Protein AF-F0T614-F1 (afdb_monomer_lite)

Secondary structure (DSSP, 8-state):
-HHHHHHHTTHHHHHHHHHHHHHHHHHHHHHHHHH-TTS-HHHHHHHHHHHHHHHHHHHHHHHHHHHHHHHHHTS----HHHHHHHHHHHHHHHHHHHHHHHHHHHHHHHHHHHHHHHHHTT-

Radius of gyration: 19.26 Å; c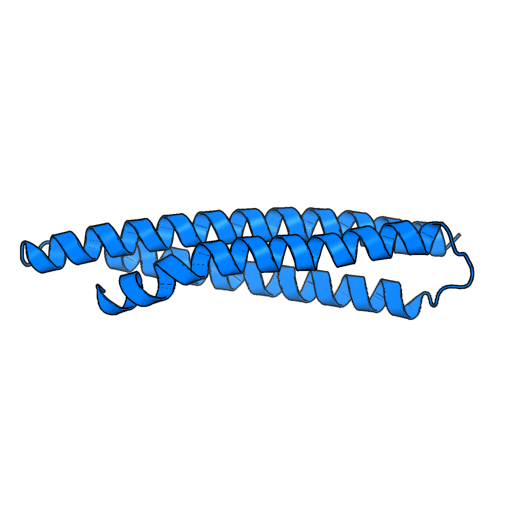hains: 1; bounding box: 41×21×58 Å

Organism: Methanobacterium lacus (strain AL-21) (NCBI:txid877455)

Structure (mmCIF, N/CA/C/O backbone):
data_AF-F0T614-F1
#
_entry.id   AF-F0T614-F1
#
loop_
_atom_site.group_PDB
_atom_site.id
_atom_site.type_symbol
_atom_site.label_atom_id
_atom_site.label_alt_id
_atom_site.label_comp_id
_atom_site.label_asym_id
_atom_site.label_entity_id
_atom_site.label_seq_id
_atom_site.pdbx_PDB_ins_code
_atom_site.Cartn_x
_atom_site.Cartn_y
_atom_site.Cartn_z
_atom_site.occupancy
_atom_site.B_iso_or_equiv
_atom_site.auth_seq_id
_atom_site.auth_comp_id
_atom_site.auth_asym_id
_atom_site.auth_atom_id
_atom_site.pdbx_PDB_model_num
ATOM 1 N N . MET A 1 1 ? -18.209 1.645 12.499 1.00 87.75 1 MET A N 1
ATOM 2 C CA . MET A 1 1 ? -16.952 0.923 12.800 1.00 87.75 1 MET A CA 1
ATOM 3 C C . MET A 1 1 ? -17.066 -0.553 12.453 1.00 87.75 1 MET A C 1
ATOM 5 O O . MET A 1 1 ? -16.425 -0.970 11.506 1.00 87.75 1 MET A O 1
ATOM 9 N N . GLU A 1 2 ? -17.942 -1.325 13.101 1.00 91.25 2 GLU A N 1
ATOM 10 C CA . GLU A 1 2 ? -18.102 -2.763 12.795 1.00 91.25 2 GLU A CA 1
ATOM 11 C C . GLU A 1 2 ? -18.467 -3.054 11.327 1.00 91.25 2 GLU A C 1
ATOM 13 O O . GLU A 1 2 ? -17.887 -3.937 10.709 1.00 91.25 2 GLU A O 1
ATOM 18 N N . GLN A 1 3 ? -19.365 -2.268 10.722 1.00 92.94 3 GLN A N 1
ATOM 19 C CA . GLN A 1 3 ? -19.690 -2.418 9.294 1.00 92.94 3 GLN A CA 1
ATOM 20 C C . GLN A 1 3 ? -18.502 -2.117 8.367 1.00 92.94 3 GLN A C 1
ATOM 22 O O . GLN A 1 3 ? -18.380 -2.724 7.311 1.00 92.94 3 GLN A O 1
ATOM 27 N N . PHE A 1 4 ? -17.619 -1.198 8.765 1.00 92.94 4 PHE A N 1
ATOM 28 C CA . PHE A 1 4 ? -16.402 -0.904 8.011 1.00 92.94 4 PHE A CA 1
ATOM 29 C C . PHE A 1 4 ? -15.436 -2.088 8.093 1.00 92.94 4 PHE A C 1
ATOM 31 O O . PHE A 1 4 ? -15.027 -2.606 7.063 1.00 92.94 4 PHE A O 1
ATOM 38 N N . VAL A 1 5 ? -15.168 -2.580 9.308 1.00 94.19 5 VAL A N 1
ATOM 39 C CA . VAL A 1 5 ? -14.323 -3.760 9.558 1.00 94.19 5 VAL A CA 1
ATOM 40 C C . VAL A 1 5 ? -14.792 -4.956 8.731 1.00 94.19 5 VAL A C 1
ATOM 42 O O . VAL A 1 5 ? -13.998 -5.541 8.006 1.00 94.19 5 VAL A O 1
ATOM 45 N N . LYS A 1 6 ? -16.091 -5.277 8.773 1.00 95.00 6 LYS A N 1
ATOM 46 C CA . LYS A 1 6 ? -16.663 -6.422 8.045 1.00 95.00 6 LYS A CA 1
ATOM 47 C C . LYS A 1 6 ? -16.508 -6.338 6.530 1.00 95.00 6 LYS A C 1
ATOM 49 O O . LYS A 1 6 ? -16.457 -7.375 5.882 1.00 95.00 6 LYS A O 1
ATOM 54 N N . ARG A 1 7 ? -16.486 -5.127 5.974 1.00 94.81 7 ARG A N 1
ATOM 55 C CA . ARG A 1 7 ? -16.365 -4.914 4.529 1.00 94.81 7 ARG A CA 1
ATOM 56 C C . ARG A 1 7 ? -14.918 -4.828 4.080 1.00 94.81 7 ARG A C 1
ATOM 58 O O . ARG A 1 7 ? -14.602 -5.343 3.028 1.00 94.81 7 ARG A O 1
ATOM 65 N N . VAL A 1 8 ? -14.058 -4.183 4.861 1.00 94.81 8 VAL A N 1
ATOM 66 C CA . VAL A 1 8 ? -12.678 -3.891 4.454 1.00 94.81 8 VAL A CA 1
ATOM 67 C C . VAL A 1 8 ? -11.747 -5.061 4.741 1.00 94.81 8 VAL A C 1
ATOM 69 O O . VAL A 1 8 ? -10.893 -5.359 3.920 1.00 94.81 8 VAL A O 1
ATOM 72 N N . ALA A 1 9 ? -11.938 -5.768 5.858 1.00 94.62 9 ALA A N 1
ATOM 73 C CA . ALA A 1 9 ? -11.099 -6.911 6.216 1.00 94.62 9 ALA A CA 1
ATOM 74 C C . ALA A 1 9 ? -10.949 -7.967 5.097 1.00 94.62 9 ALA A C 1
ATOM 76 O O . ALA A 1 9 ? -9.815 -8.365 4.843 1.00 94.62 9 ALA A O 1
ATOM 77 N N . PRO A 1 10 ? -12.020 -8.417 4.404 1.00 96.62 10 PRO A N 1
ATOM 78 C CA . PRO A 1 10 ? -11.869 -9.376 3.307 1.00 96.62 10 PRO A CA 1
ATOM 79 C C . PRO A 1 10 ? -11.265 -8.770 2.031 1.00 96.62 10 PRO A C 1
ATOM 81 O O . PRO A 1 10 ? -10.714 -9.509 1.225 1.00 96.62 10 PRO A O 1
ATOM 84 N N . GLU A 1 11 ? -11.348 -7.452 1.841 1.00 95.38 11 GLU A N 1
ATOM 85 C CA . GLU A 1 11 ? -10.850 -6.771 0.637 1.00 95.38 11 GLU A CA 1
ATOM 86 C C . GLU A 1 11 ? -9.338 -6.526 0.692 1.00 95.38 11 GLU A C 1
ATOM 88 O O . GLU A 1 11 ? -8.688 -6.495 -0.346 1.00 95.38 11 GLU A O 1
ATOM 93 N N . ILE A 1 12 ? -8.758 -6.381 1.890 1.00 94.75 12 ILE A N 1
ATOM 94 C CA . ILE A 1 12 ? -7.311 -6.172 2.077 1.00 94.75 12 ILE A CA 1
ATOM 95 C C . ILE A 1 12 ? -6.462 -7.251 1.374 1.00 94.75 12 ILE A C 1
ATOM 97 O O . ILE A 1 12 ? -5.602 -6.876 0.576 1.00 94.75 12 ILE A O 1
ATOM 101 N N . PRO A 1 13 ? -6.669 -8.565 1.602 1.00 95.12 13 PRO A N 1
ATOM 102 C CA . PRO A 1 13 ? -5.880 -9.583 0.909 1.00 95.12 13 PRO A CA 1
ATOM 103 C C . PRO A 1 13 ? -6.140 -9.600 -0.602 1.00 95.12 13 PRO A C 1
ATOM 105 O O . PRO A 1 13 ? -5.199 -9.719 -1.377 1.00 95.12 13 PRO A O 1
ATOM 108 N N . VAL A 1 14 ? -7.390 -9.394 -1.036 1.00 95.81 14 VAL A N 1
ATOM 109 C CA . VAL A 1 14 ? -7.742 -9.327 -2.467 1.00 95.81 14 VAL A CA 1
ATOM 110 C C . VAL A 1 14 ? -7.010 -8.177 -3.158 1.00 95.81 14 VAL A C 1
ATOM 112 O O . VAL A 1 14 ? -6.503 -8.338 -4.271 1.00 95.81 14 VAL A O 1
ATOM 115 N N . PHE A 1 15 ? -6.927 -7.024 -2.491 1.00 94.25 15 PHE A N 1
ATOM 116 C CA . PHE A 1 15 ? -6.146 -5.882 -2.944 1.00 94.25 15 PHE A CA 1
ATOM 117 C C . PHE A 1 15 ? -4.660 -6.232 -3.038 1.00 94.25 15 PHE A C 1
ATOM 119 O O . PHE A 1 15 ? -4.071 -5.999 -4.088 1.00 94.25 15 PHE A O 1
ATOM 126 N N . SER A 1 16 ? -4.074 -6.811 -1.987 1.00 92.38 16 SER A N 1
ATOM 127 C CA . SER A 1 16 ? -2.649 -7.169 -1.951 1.00 92.38 16 SER A CA 1
ATOM 128 C C . SER A 1 16 ? -2.265 -8.113 -3.096 1.00 92.38 16 SER A C 1
ATOM 130 O O . SER A 1 16 ? -1.321 -7.837 -3.844 1.00 92.38 16 SER A O 1
ATOM 132 N N . ASP A 1 17 ? -3.064 -9.163 -3.309 1.00 94.06 17 ASP A N 1
ATOM 133 C CA . ASP A 1 17 ? -2.861 -10.137 -4.383 1.00 94.06 17 ASP A CA 1
ATOM 134 C C . ASP A 1 17 ? -2.983 -9.473 -5.761 1.00 94.06 17 ASP A C 1
ATOM 136 O O . ASP A 1 17 ? -2.089 -9.581 -6.604 1.00 94.06 17 ASP A O 1
ATOM 140 N N . SER A 1 18 ? -4.072 -8.731 -5.986 1.00 93.25 18 SER A N 1
ATOM 141 C CA . SER A 1 18 ? -4.341 -8.085 -7.277 1.00 93.25 18 SER A CA 1
ATOM 142 C C . SER A 1 18 ? -3.305 -7.013 -7.610 1.00 93.25 18 SER A C 1
ATOM 144 O O . SER A 1 18 ? -2.895 -6.883 -8.764 1.00 93.25 18 SER A O 1
ATOM 146 N N . PHE A 1 19 ? -2.864 -6.251 -6.608 1.00 93.25 19 PHE A N 1
ATOM 147 C CA . PHE A 1 19 ? -1.855 -5.213 -6.771 1.00 93.25 19 PHE A CA 1
ATOM 148 C C . PHE A 1 19 ? -0.495 -5.820 -7.104 1.00 93.25 19 PHE A C 1
ATOM 150 O O . PHE A 1 19 ? 0.151 -5.387 -8.058 1.00 93.25 19 PHE A O 1
ATOM 157 N N . SER A 1 20 ? -0.088 -6.853 -6.363 1.00 91.56 20 SER A N 1
ATOM 158 C CA . SER A 1 20 ? 1.178 -7.557 -6.585 1.00 91.56 20 SER A CA 1
ATOM 159 C C . SER A 1 20 ? 1.235 -8.188 -7.976 1.00 91.56 20 SER A C 1
ATOM 161 O O . SER A 1 20 ? 2.233 -8.053 -8.677 1.00 91.56 20 SER A O 1
ATOM 163 N N . ILE A 1 21 ? 0.141 -8.811 -8.421 1.00 91.88 21 ILE A N 1
ATOM 164 C CA . ILE A 1 21 ? 0.029 -9.355 -9.780 1.00 91.88 21 ILE A CA 1
ATOM 165 C C . ILE A 1 21 ? 0.112 -8.230 -10.822 1.00 91.88 21 ILE A C 1
ATOM 167 O O . ILE A 1 21 ? 0.864 -8.327 -11.791 1.00 91.88 21 ILE A O 1
ATOM 171 N N . GLY A 1 22 ? -0.643 -7.147 -10.623 1.00 89.06 22 GLY A N 1
ATOM 172 C CA . GLY A 1 22 ? -0.679 -6.017 -11.549 1.00 89.06 22 GLY A CA 1
ATOM 173 C C . GLY A 1 22 ? 0.685 -5.353 -11.730 1.00 89.06 22 GLY A C 1
ATOM 174 O O . GLY A 1 22 ? 1.096 -5.084 -12.857 1.00 89.06 22 GLY A O 1
ATOM 175 N N . ILE A 1 23 ? 1.405 -5.111 -10.634 1.00 89.56 23 ILE A N 1
ATOM 176 C CA . ILE A 1 23 ? 2.706 -4.441 -10.676 1.00 89.56 23 ILE A CA 1
ATOM 177 C C . ILE A 1 23 ? 3.813 -5.350 -11.229 1.00 89.56 23 ILE A C 1
ATOM 179 O O . ILE A 1 23 ? 4.680 -4.877 -11.963 1.00 89.56 23 ILE A O 1
ATOM 183 N N . ASP A 1 24 ? 3.736 -6.661 -10.978 1.00 88.38 24 ASP A N 1
ATOM 184 C CA . ASP A 1 24 ? 4.634 -7.651 -11.578 1.00 88.38 24 ASP A CA 1
ATOM 185 C C . ASP A 1 24 ? 4.477 -7.702 -13.108 1.00 88.38 24 ASP A C 1
ATOM 187 O O . ASP A 1 24 ? 5.469 -7.787 -13.830 1.00 88.38 24 ASP A O 1
ATOM 191 N N . TYR A 1 25 ? 3.261 -7.535 -13.646 1.00 87.56 25 TYR A N 1
ATOM 192 C CA . TYR A 1 25 ? 3.081 -7.415 -15.099 1.00 87.56 25 TYR A CA 1
ATOM 193 C C . TYR A 1 25 ? 3.806 -6.207 -15.695 1.00 87.56 25 TYR A C 1
ATOM 195 O O . TYR A 1 25 ? 4.408 -6.341 -16.760 1.00 87.56 25 TYR A O 1
ATOM 203 N N . TYR A 1 26 ? 3.807 -5.057 -15.014 1.00 84.12 26 TYR A N 1
ATOM 204 C CA . TYR A 1 26 ? 4.571 -3.891 -15.465 1.00 84.12 26 TYR A CA 1
ATOM 205 C C . TYR A 1 26 ? 6.083 -4.154 -15.444 1.00 84.12 26 TYR A C 1
ATOM 207 O O . TYR A 1 26 ? 6.775 -3.818 -16.406 1.00 84.12 26 TYR A O 1
ATOM 215 N N . ALA A 1 27 ? 6.593 -4.804 -14.394 1.00 82.44 27 ALA A N 1
ATOM 216 C CA . ALA A 1 27 ? 8.007 -5.165 -14.296 1.00 82.44 27 ALA A CA 1
ATOM 217 C C . ALA A 1 27 ? 8.428 -6.178 -15.379 1.00 82.44 27 ALA A C 1
ATOM 219 O O . ALA A 1 27 ? 9.468 -6.017 -16.020 1.00 82.44 27 ALA A O 1
ATOM 220 N N . ARG A 1 28 ? 7.603 -7.200 -15.638 1.00 82.75 28 ARG A N 1
ATOM 221 C CA . ARG A 1 28 ? 7.851 -8.198 -16.692 1.00 82.75 28 ARG A CA 1
ATOM 222 C C . ARG A 1 28 ? 7.757 -7.606 -18.090 1.00 82.75 28 ARG A C 1
ATOM 224 O O . ARG A 1 28 ? 8.580 -7.949 -18.933 1.00 82.75 28 ARG A O 1
ATOM 231 N N . ALA A 1 29 ? 6.793 -6.719 -18.334 1.00 77.12 29 ALA A N 1
ATOM 232 C CA . ALA A 1 29 ? 6.698 -6.001 -19.599 1.00 77.12 29 ALA A CA 1
ATOM 233 C C . ALA A 1 29 ? 7.996 -5.228 -19.864 1.00 77.12 29 ALA A C 1
ATOM 235 O O . ALA A 1 29 ? 8.586 -5.389 -20.925 1.00 77.12 29 ALA A O 1
ATOM 236 N N . ALA A 1 30 ? 8.510 -4.494 -18.872 1.00 74.38 30 ALA A N 1
ATOM 237 C CA . ALA A 1 30 ? 9.785 -3.786 -18.986 1.00 74.38 30 ALA A CA 1
ATOM 238 C C . ALA A 1 30 ? 10.967 -4.711 -19.335 1.00 74.38 30 ALA A C 1
ATOM 240 O O . ALA A 1 30 ? 11.807 -4.348 -20.155 1.00 74.38 30 ALA A O 1
ATOM 241 N N . ALA A 1 31 ? 11.022 -5.908 -18.738 1.00 75.38 31 ALA A N 1
ATOM 242 C CA . ALA A 1 31 ? 12.076 -6.885 -19.006 1.00 75.38 31 ALA A CA 1
ATOM 243 C C . ALA A 1 31 ? 12.006 -7.445 -20.436 1.00 75.38 31 ALA A C 1
ATOM 245 O O . ALA A 1 31 ? 13.017 -7.463 -21.129 1.00 75.38 31 ALA A O 1
ATOM 246 N N . ILE A 1 32 ? 10.812 -7.841 -20.893 1.00 73.69 32 ILE A N 1
ATOM 247 C CA . ILE A 1 32 ? 10.596 -8.366 -22.251 1.00 73.69 32 ILE A CA 1
ATOM 248 C C . ILE A 1 32 ? 10.949 -7.304 -23.296 1.00 73.69 32 ILE A C 1
ATOM 250 O O . ILE A 1 32 ? 11.574 -7.607 -24.303 1.00 73.69 32 ILE A O 1
ATOM 254 N N . LEU A 1 33 ? 10.584 -6.047 -23.052 1.00 67.75 33 LEU A N 1
ATOM 255 C CA . LEU A 1 33 ? 10.813 -4.944 -23.986 1.00 67.75 33 LEU A CA 1
ATOM 256 C C . LEU A 1 33 ? 12.301 -4.674 -24.244 1.00 67.75 33 LEU A C 1
ATOM 258 O O . LEU A 1 33 ? 12.651 -4.208 -25.323 1.00 67.75 33 LEU A O 1
ATOM 262 N N . ASN A 1 34 ? 13.176 -5.012 -23.297 1.00 66.00 34 ASN A N 1
ATOM 263 C CA . ASN A 1 34 ? 14.620 -4.902 -23.486 1.00 66.00 34 ASN A CA 1
ATOM 264 C C . ASN A 1 34 ? 15.172 -5.963 -24.461 1.00 66.00 34 ASN A C 1
ATOM 266 O O . ASN A 1 34 ? 16.181 -5.732 -25.122 1.00 66.00 34 ASN A O 1
ATOM 270 N N . ASP A 1 35 ? 14.493 -7.108 -24.582 1.00 67.38 35 ASP A N 1
ATOM 271 C CA . ASP A 1 35 ? 14.902 -8.221 -25.446 1.00 67.38 35 ASP A CA 1
ATOM 272 C C . ASP A 1 35 ? 14.390 -8.072 -26.896 1.00 67.38 35 ASP A C 1
ATOM 274 O O . ASP A 1 35 ? 14.847 -8.787 -27.791 1.00 67.38 35 ASP A O 1
ATOM 278 N N . PHE A 1 36 ? 13.468 -7.132 -27.154 1.00 65.88 36 PHE A N 1
ATOM 279 C CA . PHE A 1 36 ? 12.873 -6.892 -28.474 1.00 65.88 36 PHE A CA 1
ATOM 280 C C . PHE A 1 36 ? 13.050 -5.422 -28.916 1.00 65.88 36 PHE A C 1
ATOM 282 O O . PHE A 1 36 ? 12.246 -4.565 -28.553 1.00 65.88 36 PHE A O 1
ATOM 289 N N . PRO A 1 37 ? 14.062 -5.109 -29.750 1.00 59.88 37 PRO A N 1
ATOM 290 C CA . PRO A 1 37 ? 14.421 -3.730 -30.113 1.00 59.88 37 PRO A CA 1
ATOM 291 C C . PRO A 1 37 ? 13.375 -2.984 -30.962 1.00 59.88 37 PRO A C 1
ATOM 293 O O . PRO A 1 37 ? 13.441 -1.760 -31.064 1.00 59.88 37 PRO A O 1
ATOM 296 N N . ASP A 1 38 ? 12.403 -3.693 -31.545 1.00 63.84 38 ASP A N 1
ATOM 297 C CA . ASP A 1 38 ? 11.339 -3.111 -32.377 1.00 63.84 38 ASP A CA 1
ATOM 298 C C . ASP A 1 38 ? 10.108 -2.654 -31.579 1.00 63.84 38 ASP A C 1
ATOM 300 O O . ASP A 1 38 ? 9.136 -2.170 -32.167 1.00 63.84 38 ASP A O 1
ATOM 304 N N . VAL A 1 39 ? 10.098 -2.813 -30.249 1.00 62.03 39 VAL A N 1
ATOM 305 C CA . VAL A 1 39 ? 8.907 -2.461 -29.474 1.00 62.03 39 VAL A CA 1
ATOM 306 C C . VAL A 1 39 ? 8.810 -0.956 -29.228 1.00 62.03 39 VAL A C 1
ATOM 308 O O . VAL A 1 39 ? 9.783 -0.250 -28.956 1.00 62.03 39 VAL A O 1
ATOM 311 N N . ASN A 1 40 ? 7.582 -0.464 -29.373 1.00 68.06 40 ASN A N 1
ATOM 312 C CA . ASN A 1 40 ? 7.206 0.934 -29.408 1.00 68.06 40 ASN A CA 1
ATOM 313 C C . ASN A 1 40 ? 7.595 1.646 -28.098 1.00 68.06 40 ASN A C 1
ATOM 315 O O . ASN A 1 40 ? 6.929 1.501 -27.076 1.00 68.06 40 ASN A O 1
ATOM 319 N N . LYS A 1 41 ? 8.674 2.442 -28.128 1.00 70.75 41 LYS A N 1
ATOM 320 C CA . LYS A 1 41 ? 9.200 3.233 -26.991 1.00 70.75 41 LYS A CA 1
ATOM 321 C C . LYS A 1 41 ? 8.125 4.060 -26.274 1.00 70.75 41 LYS A C 1
ATOM 323 O O . LYS A 1 41 ? 8.228 4.328 -25.076 1.00 70.75 41 LYS A O 1
ATOM 328 N N . GLU A 1 42 ? 7.087 4.447 -27.007 1.00 78.75 42 GLU A N 1
ATOM 329 C CA . GLU A 1 42 ? 5.910 5.135 -26.488 1.00 78.75 42 GLU A CA 1
ATOM 330 C C . GLU A 1 42 ? 5.160 4.302 -25.432 1.00 78.75 42 GLU A C 1
ATOM 332 O O . GLU A 1 42 ? 4.756 4.835 -24.402 1.00 78.75 42 GLU A O 1
ATOM 337 N N . GLU A 1 43 ? 5.044 2.986 -25.615 1.00 78.75 43 GLU A N 1
ATOM 338 C CA . GLU A 1 43 ? 4.359 2.082 -24.682 1.00 78.75 43 GLU A CA 1
ATOM 339 C C . GLU A 1 43 ? 5.114 1.931 -23.355 1.00 78.75 43 GLU A C 1
ATOM 341 O O . GLU A 1 43 ? 4.491 1.905 -22.288 1.00 78.75 43 GLU A O 1
ATOM 346 N N . ILE A 1 44 ? 6.453 1.911 -23.394 1.00 78.31 44 ILE A N 1
ATOM 347 C CA . ILE A 1 44 ? 7.297 1.893 -22.186 1.00 78.31 44 ILE A CA 1
ATOM 348 C C . ILE A 1 44 ? 7.132 3.209 -21.424 1.00 78.31 44 ILE A C 1
ATOM 350 O O . ILE A 1 44 ? 6.915 3.209 -20.212 1.00 78.31 44 ILE A O 1
ATOM 354 N N . SER A 1 45 ? 7.181 4.337 -22.139 1.00 80.94 45 SER A N 1
ATOM 355 C CA . SER A 1 45 ? 6.996 5.659 -21.537 1.00 80.94 45 SER A CA 1
ATOM 356 C C . SER A 1 45 ? 5.603 5.814 -20.920 1.00 80.94 45 SER A C 1
ATOM 358 O O . SER A 1 45 ? 5.479 6.324 -19.808 1.00 80.94 45 SER A O 1
ATOM 360 N N . ASN A 1 46 ? 4.554 5.339 -21.595 1.00 86.00 46 ASN A N 1
ATOM 361 C CA . ASN A 1 46 ? 3.187 5.354 -21.073 1.00 86.00 46 ASN A CA 1
ATOM 362 C C . ASN A 1 46 ? 3.039 4.454 -19.838 1.00 86.00 46 ASN A C 1
ATOM 364 O O . ASN A 1 46 ? 2.387 4.834 -18.867 1.00 86.00 46 ASN A O 1
ATOM 368 N N . SER A 1 47 ? 3.690 3.289 -19.837 1.00 85.00 47 SER A N 1
ATOM 369 C CA . SER A 1 47 ? 3.718 2.390 -18.678 1.00 85.00 47 SER A CA 1
ATOM 370 C C . SER A 1 47 ? 4.409 3.032 -17.475 1.00 85.00 47 SER A C 1
ATOM 372 O O . SER A 1 47 ? 3.891 2.958 -16.362 1.00 85.00 47 SER A O 1
ATOM 374 N N . LEU A 1 48 ? 5.528 3.731 -17.693 1.00 86.62 48 LEU A N 1
ATOM 375 C CA . LEU A 1 48 ? 6.216 4.491 -16.648 1.00 86.62 48 LEU A CA 1
ATOM 376 C C . LEU A 1 48 ? 5.316 5.590 -16.066 1.00 86.62 48 LEU A C 1
ATOM 378 O O . LEU A 1 48 ? 5.181 5.684 -14.847 1.00 86.62 48 LEU A O 1
ATOM 382 N N . ILE A 1 49 ? 4.642 6.366 -16.921 1.00 90.25 49 ILE A N 1
ATOM 383 C CA . ILE A 1 49 ? 3.692 7.404 -16.490 1.00 90.25 49 ILE A CA 1
ATOM 384 C C . ILE A 1 49 ? 2.558 6.798 -15.650 1.00 90.25 49 ILE A C 1
ATOM 386 O O . ILE A 1 49 ? 2.193 7.357 -14.615 1.00 90.25 49 ILE A O 1
ATOM 390 N N . ASN A 1 50 ? 2.025 5.638 -16.042 1.00 90.31 50 ASN A N 1
ATOM 391 C CA . ASN A 1 50 ? 0.977 4.949 -15.285 1.00 90.31 50 ASN A CA 1
ATOM 392 C C . ASN A 1 50 ? 1.466 4.501 -13.902 1.00 90.31 50 ASN A C 1
ATOM 394 O O . ASN A 1 50 ? 0.785 4.744 -12.905 1.00 90.31 50 ASN A O 1
ATOM 398 N N . VAL A 1 51 ? 2.657 3.902 -13.816 1.00 90.50 51 VAL A N 1
ATOM 399 C CA . VAL A 1 51 ? 3.265 3.485 -12.541 1.00 90.50 51 VAL A CA 1
ATOM 400 C C . VAL A 1 51 ? 3.530 4.695 -11.635 1.00 90.50 51 VAL A C 1
ATOM 402 O O . VAL A 1 51 ? 3.216 4.661 -10.443 1.00 90.50 51 VAL A O 1
ATOM 405 N N . GLN A 1 52 ? 4.003 5.810 -12.195 1.00 92.31 52 GLN A N 1
ATOM 406 C CA . GLN A 1 52 ? 4.157 7.081 -11.479 1.00 92.31 52 GLN A CA 1
ATOM 407 C C . GLN A 1 52 ? 2.812 7.649 -10.998 1.00 92.31 52 GLN A C 1
ATOM 409 O O . GLN A 1 52 ? 2.691 8.119 -9.861 1.00 92.31 52 GLN A O 1
ATOM 414 N N . GLY A 1 53 ? 1.769 7.555 -11.825 1.00 92.94 53 GLY A N 1
ATOM 415 C CA . GLY A 1 53 ? 0.394 7.910 -11.473 1.00 92.94 53 GLY A CA 1
ATOM 416 C C . GLY A 1 53 ? -0.142 7.091 -10.294 1.00 92.94 53 GLY A C 1
ATOM 417 O O . GLY A 1 53 ? -0.697 7.644 -9.341 1.00 92.94 53 GLY A O 1
ATOM 418 N N . ILE A 1 54 ? 0.100 5.779 -10.295 1.00 91.50 54 ILE A N 1
ATOM 419 C CA . ILE A 1 54 ? -0.258 4.888 -9.184 1.00 91.50 54 ILE A CA 1
ATOM 420 C C . ILE A 1 54 ? 0.496 5.300 -7.912 1.00 91.50 54 ILE A C 1
ATOM 422 O O . ILE A 1 54 ? -0.126 5.538 -6.875 1.00 91.50 54 ILE A O 1
ATOM 426 N N . LYS A 1 55 ? 1.820 5.476 -7.989 1.00 91.00 55 LYS A N 1
ATOM 427 C CA . LYS A 1 55 ? 2.655 5.880 -6.847 1.00 91.00 55 LYS A CA 1
ATOM 428 C C . LYS A 1 55 ? 2.201 7.203 -6.230 1.00 91.00 55 LYS A C 1
ATOM 430 O O . LYS A 1 55 ? 2.059 7.305 -5.009 1.00 91.00 55 LYS A O 1
ATOM 435 N N . SER A 1 56 ? 1.954 8.205 -7.071 1.00 93.75 56 SER A N 1
ATOM 436 C CA . SER A 1 56 ? 1.486 9.528 -6.642 1.00 93.75 56 SER A CA 1
ATOM 437 C C . SER A 1 56 ? 0.091 9.494 -6.013 1.00 93.75 56 SER A C 1
ATOM 439 O O . SER A 1 56 ? -0.197 10.330 -5.162 1.00 93.75 56 SER A O 1
ATOM 441 N N . SER A 1 57 ? -0.735 8.498 -6.348 1.00 93.88 57 SER A N 1
ATOM 442 C CA . SER A 1 57 ? -2.056 8.282 -5.743 1.00 93.88 57 SER A CA 1
ATOM 443 C C . SER A 1 57 ? -1.991 7.522 -4.410 1.00 93.88 57 SER A C 1
ATOM 445 O O . SER A 1 57 ? -2.787 7.791 -3.508 1.00 93.88 5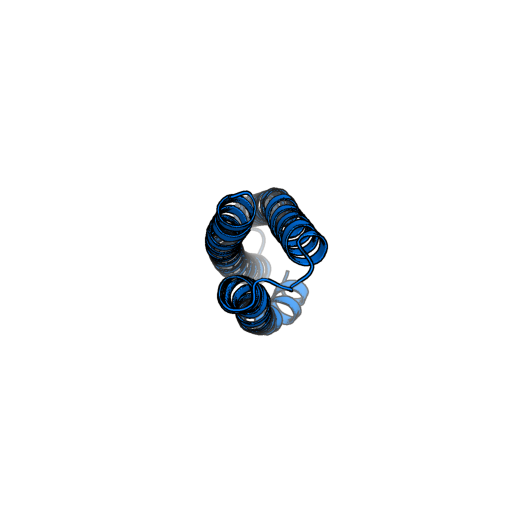7 SER A O 1
ATOM 447 N N . ILE A 1 58 ? -1.024 6.611 -4.237 1.00 92.38 58 ILE A N 1
ATOM 448 C CA . ILE A 1 58 ? -0.856 5.833 -2.995 1.00 92.38 58 ILE A CA 1
ATOM 449 C C . ILE A 1 58 ? -0.453 6.730 -1.817 1.00 92.38 58 ILE A C 1
ATOM 451 O O . ILE A 1 58 ? -0.956 6.553 -0.710 1.00 92.38 58 ILE A O 1
ATOM 455 N N . ILE A 1 59 ? 0.428 7.710 -2.034 1.00 91.81 59 ILE A N 1
ATOM 456 C CA . ILE A 1 59 ? 0.933 8.596 -0.969 1.00 91.81 59 ILE A CA 1
ATOM 457 C C . ILE A 1 59 ? -0.193 9.357 -0.235 1.00 91.81 59 ILE A C 1
ATOM 459 O O .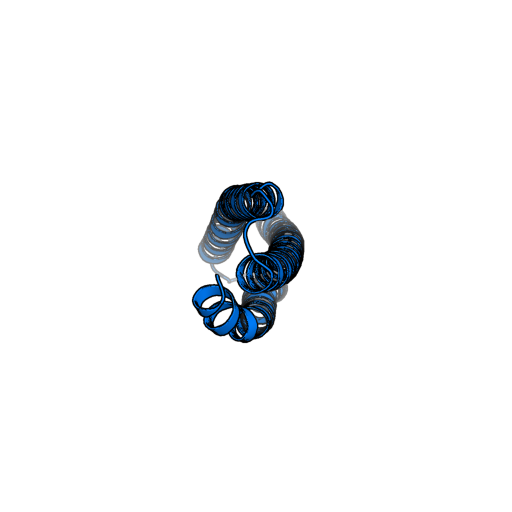 ILE A 1 59 ? -0.272 9.248 0.993 1.00 91.81 59 ILE A O 1
ATOM 463 N N . PRO A 1 60 ? -1.077 10.115 -0.916 1.00 94.38 60 PRO A N 1
ATOM 464 C CA . PRO A 1 60 ? -2.168 10.814 -0.245 1.00 94.38 60 PRO A CA 1
ATOM 465 C C . PRO A 1 60 ? -3.200 9.846 0.346 1.00 94.38 60 PRO A C 1
ATOM 467 O O . PRO A 1 60 ? -3.745 10.129 1.413 1.00 94.38 60 PRO A O 1
ATOM 470 N N . ALA A 1 61 ? -3.439 8.690 -0.287 1.00 93.44 61 ALA A N 1
ATOM 471 C CA . ALA A 1 61 ? -4.317 7.662 0.270 1.00 93.44 61 ALA A CA 1
ATOM 472 C C . ALA A 1 61 ? -3.781 7.133 1.611 1.00 93.44 61 ALA A C 1
ATOM 474 O O . ALA A 1 61 ? -4.520 7.089 2.595 1.00 93.44 61 ALA A O 1
ATOM 475 N N . LEU A 1 62 ? -2.484 6.820 1.684 1.00 94.94 62 LEU A N 1
ATOM 476 C CA . LEU A 1 62 ? -1.813 6.380 2.907 1.00 94.94 62 LEU A CA 1
ATOM 477 C C . LEU A 1 62 ? -1.948 7.421 4.026 1.00 94.94 62 LEU A C 1
ATOM 479 O O . LEU A 1 62 ? -2.341 7.073 5.139 1.00 94.94 62 LEU A O 1
ATOM 483 N N . ALA A 1 63 ? -1.692 8.696 3.719 1.00 95.38 63 ALA A N 1
ATOM 484 C CA . ALA A 1 63 ? -1.836 9.786 4.683 1.00 95.38 63 ALA A CA 1
ATOM 485 C C . ALA A 1 63 ? -3.282 9.917 5.199 1.00 95.38 63 ALA A C 1
ATOM 487 O O . ALA A 1 63 ? -3.506 10.086 6.398 1.00 95.38 63 ALA A O 1
ATOM 488 N N . GLY A 1 64 ? -4.277 9.784 4.314 1.00 96.06 64 GLY A N 1
ATOM 489 C CA . GLY A 1 64 ? -5.692 9.809 4.691 1.00 96.06 64 GLY A CA 1
ATOM 490 C C . GLY A 1 64 ? -6.085 8.655 5.619 1.00 96.06 64 GLY A C 1
ATOM 491 O O . GLY A 1 64 ? -6.786 8.864 6.611 1.00 96.06 64 GLY A O 1
ATOM 492 N N . ILE A 1 65 ? -5.595 7.444 5.341 1.00 96.12 65 ILE A N 1
ATOM 493 C CA . ILE A 1 65 ? -5.868 6.257 6.163 1.00 96.12 65 ILE A CA 1
ATOM 494 C C . ILE A 1 65 ? -5.162 6.351 7.522 1.00 96.12 65 ILE A C 1
ATOM 496 O O . ILE A 1 65 ? -5.783 6.044 8.539 1.00 96.12 65 ILE A O 1
ATOM 500 N N . GLN A 1 66 ? -3.921 6.845 7.570 1.00 97.50 66 GLN A N 1
ATOM 501 C CA . GLN A 1 66 ? -3.217 7.138 8.825 1.00 97.50 66 GLN A CA 1
ATOM 502 C C . GLN A 1 66 ? -3.975 8.171 9.668 1.00 97.50 66 GLN A C 1
ATOM 504 O O . GLN A 1 66 ? -4.227 7.938 10.850 1.00 97.50 66 GLN A O 1
ATOM 509 N N . GLY A 1 67 ? -4.443 9.261 9.052 1.00 97.56 67 GLY A N 1
ATOM 510 C CA . GLY A 1 67 ? -5.247 10.270 9.743 1.00 97.56 67 GLY A CA 1
ATOM 511 C C . GLY A 1 67 ? -6.561 9.710 10.299 1.00 97.56 67 GLY A C 1
ATOM 512 O O . GLY A 1 67 ? -6.937 10.007 11.438 1.00 97.56 67 GLY A O 1
ATOM 513 N N . LEU A 1 68 ? -7.248 8.848 9.539 1.00 96.38 68 LEU A N 1
ATOM 514 C CA . LEU A 1 68 ? -8.451 8.157 10.013 1.00 96.38 68 LEU A CA 1
ATOM 515 C C . LEU A 1 68 ? -8.133 7.222 11.187 1.00 96.38 68 LEU A C 1
ATOM 517 O O . LEU A 1 68 ? -8.856 7.218 12.185 1.00 96.38 68 LEU A O 1
ATOM 521 N N . ARG A 1 69 ? -7.049 6.452 11.082 1.00 97.44 69 ARG A N 1
ATOM 522 C CA . ARG A 1 69 ? -6.575 5.537 12.122 1.00 97.44 69 ARG A CA 1
ATOM 523 C C . ARG A 1 69 ? -6.299 6.276 13.421 1.00 97.44 69 ARG A C 1
ATOM 525 O O . ARG A 1 69 ? -6.815 5.870 14.462 1.00 97.44 69 ARG A O 1
ATOM 532 N N . ASP A 1 70 ? -5.563 7.379 13.362 1.00 97.75 70 ASP A N 1
ATOM 533 C CA . ASP A 1 70 ? -5.230 8.177 14.542 1.00 97.75 70 ASP A CA 1
ATOM 534 C C . ASP A 1 70 ? -6.464 8.854 15.138 1.00 97.75 70 ASP A C 1
ATOM 536 O O . ASP A 1 70 ? -6.645 8.858 16.356 1.00 97.75 70 ASP A O 1
ATOM 540 N N . THR A 1 71 ? -7.376 9.339 14.293 1.00 97.31 71 THR A N 1
ATOM 541 C CA . THR A 1 71 ? -8.664 9.884 14.743 1.00 97.31 71 THR A CA 1
ATOM 542 C C . THR A 1 71 ? -9.457 8.837 15.526 1.00 97.31 71 THR A C 1
ATOM 544 O O . THR A 1 71 ? -9.898 9.106 16.641 1.00 97.31 71 THR A O 1
ATOM 547 N N . VAL A 1 72 ? -9.603 7.622 14.985 1.00 95.56 72 VAL A N 1
ATOM 548 C CA . VAL A 1 72 ? -10.334 6.525 15.643 1.00 95.56 72 VAL A CA 1
ATOM 549 C C . VAL A 1 72 ? -9.627 6.075 16.922 1.00 95.56 72 VAL A C 1
ATOM 551 O O . VAL A 1 72 ? -10.284 5.827 17.938 1.00 95.56 72 VAL A O 1
ATOM 554 N N . TYR A 1 73 ? -8.296 5.999 16.910 1.00 95.75 73 TYR A N 1
ATOM 555 C CA . TYR A 1 73 ? -7.496 5.651 18.081 1.00 95.75 73 TYR A CA 1
ATOM 556 C C . TYR A 1 73 ? -7.666 6.663 19.224 1.00 95.75 73 TYR A C 1
ATOM 558 O O . TYR A 1 73 ? -7.783 6.262 20.386 1.00 95.75 73 TYR A O 1
ATOM 566 N N . ASN A 1 74 ? -7.770 7.952 18.904 1.00 96.75 74 ASN A N 1
ATOM 567 C CA . ASN A 1 74 ? -7.898 9.031 19.882 1.00 96.75 74 ASN A CA 1
ATOM 568 C C . ASN A 1 74 ? -9.331 9.264 20.387 1.00 96.75 74 ASN A C 1
ATOM 570 O O . ASN A 1 74 ? -9.534 10.082 21.284 1.00 96.75 74 ASN A O 1
ATOM 574 N N . LEU A 1 75 ? -10.331 8.538 19.874 1.00 94.88 75 LEU A N 1
ATOM 575 C CA . LEU A 1 75 ? -11.693 8.638 20.402 1.00 94.88 75 LEU A CA 1
ATOM 576 C C . LEU A 1 75 ? -11.743 8.247 21.890 1.00 94.88 75 LEU A C 1
ATOM 578 O O . LEU A 1 75 ? -11.122 7.243 22.276 1.00 94.88 75 LEU A O 1
ATOM 582 N N . PRO A 1 76 ? -12.503 8.986 22.722 1.00 93.94 76 PRO A N 1
ATOM 583 C CA . PRO A 1 76 ? -12.621 8.702 24.146 1.00 93.94 76 PRO A CA 1
ATOM 584 C C . PRO A 1 76 ? -13.269 7.337 24.396 1.00 93.94 76 PRO A C 1
ATOM 586 O O . PRO A 1 76 ? -13.995 6.797 23.559 1.00 93.94 76 PRO A O 1
ATOM 589 N N . CYS A 1 77 ? -13.020 6.775 25.577 1.00 91.81 77 CYS A N 1
ATOM 590 C CA . CYS A 1 77 ? -13.677 5.550 26.015 1.00 91.81 77 CYS A CA 1
ATOM 591 C C . CYS A 1 77 ? -15.142 5.844 26.362 1.00 91.81 77 CYS A C 1
ATOM 593 O O . CYS A 1 77 ? -15.402 6.580 27.308 1.00 91.81 77 CYS A O 1
ATOM 595 N N . ILE A 1 78 ? -16.086 5.257 25.619 1.00 92.06 78 ILE A N 1
ATOM 596 C CA . ILE A 1 78 ? -17.529 5.503 25.813 1.00 92.06 78 ILE A CA 1
ATOM 597 C C . ILE A 1 78 ? -18.202 4.282 26.444 1.00 92.06 78 ILE A C 1
ATOM 599 O O . ILE A 1 78 ? -18.660 4.326 27.580 1.00 92.06 78 ILE A O 1
ATOM 603 N N . SER A 1 79 ? -18.242 3.166 25.717 1.00 95.44 79 SER A N 1
ATOM 604 C CA . SER A 1 79 ? -18.855 1.914 26.165 1.00 95.44 79 SER A CA 1
ATOM 605 C C . SER A 1 79 ? -17.987 0.727 25.768 1.00 95.44 79 SER A C 1
ATOM 607 O O . SER A 1 79 ? -17.134 0.835 24.884 1.00 95.44 79 SER A O 1
ATOM 609 N N . ARG A 1 80 ? -18.201 -0.428 26.408 1.00 95.00 80 ARG A N 1
ATOM 610 C CA . ARG A 1 80 ? -17.461 -1.660 26.097 1.00 95.00 80 ARG A CA 1
ATOM 611 C C . ARG A 1 80 ? -17.535 -2.010 24.607 1.00 95.00 80 ARG A C 1
ATOM 613 O O . ARG A 1 80 ? -16.501 -2.305 24.012 1.00 95.00 80 ARG A O 1
ATOM 620 N N . ASP A 1 81 ? -18.722 -1.921 24.015 1.00 93.19 81 ASP A N 1
ATOM 621 C CA . ASP A 1 81 ? -18.952 -2.291 22.615 1.00 93.19 81 ASP A CA 1
ATOM 622 C C . ASP A 1 81 ? -18.298 -1.304 21.647 1.00 93.19 81 ASP A C 1
ATOM 624 O O . ASP A 1 81 ? -17.646 -1.717 20.688 1.00 93.19 81 ASP A O 1
ATOM 628 N N . ILE A 1 82 ? -18.379 -0.000 21.934 1.00 92.56 82 ILE A N 1
ATOM 629 C CA . ILE A 1 82 ? -17.697 1.029 21.138 1.00 92.56 82 ILE A CA 1
ATOM 630 C C . ILE A 1 82 ? -16.179 0.857 21.235 1.00 92.56 82 ILE A C 1
ATOM 632 O O . ILE A 1 82 ? -15.484 0.930 20.224 1.00 92.56 82 ILE A O 1
ATOM 636 N N . ASN A 1 83 ? -15.656 0.563 22.426 1.00 93.88 83 ASN A N 1
ATOM 637 C CA . ASN A 1 83 ? -14.226 0.350 22.636 1.00 93.88 83 ASN A CA 1
ATOM 638 C C . ASN A 1 83 ? -13.715 -0.897 21.897 1.00 93.88 83 ASN A C 1
ATOM 640 O O . ASN A 1 83 ? -12.614 -0.875 21.345 1.00 93.88 83 ASN A O 1
ATOM 644 N N . LEU A 1 84 ? -14.502 -1.977 21.857 1.00 95.31 84 LEU A N 1
ATOM 645 C CA . LEU A 1 84 ? -14.190 -3.175 21.071 1.00 95.31 84 LEU A CA 1
ATOM 646 C C . LEU A 1 84 ? -14.201 -2.879 19.567 1.00 95.31 84 LEU A C 1
ATOM 648 O O . LEU A 1 84 ? -13.239 -3.213 18.874 1.00 95.31 84 LEU A O 1
ATOM 652 N N . ALA A 1 85 ? -15.240 -2.201 19.078 1.00 94.38 85 ALA A N 1
ATOM 653 C CA . ALA A 1 85 ? -15.363 -1.823 17.674 1.00 94.38 85 ALA A CA 1
ATOM 654 C C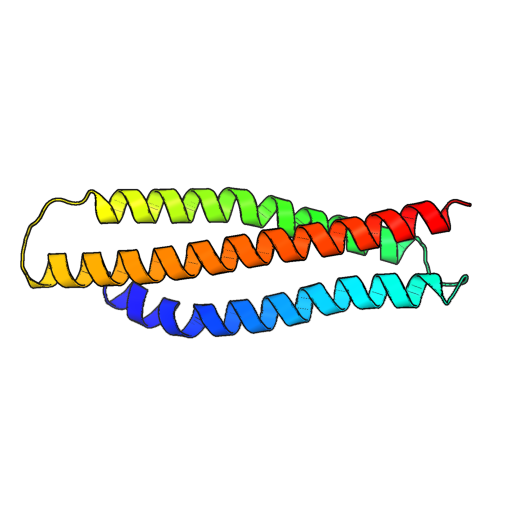 . ALA A 1 85 ? -14.228 -0.889 17.221 1.00 94.38 85 ALA A C 1
ATOM 656 O O . ALA A 1 85 ? -13.677 -1.063 16.134 1.00 94.38 85 ALA A O 1
ATOM 657 N N . LYS A 1 86 ? -13.836 0.061 18.078 1.00 95.50 86 LYS A N 1
ATOM 658 C CA . LYS A 1 86 ? -12.677 0.942 17.888 1.00 95.50 86 LYS A CA 1
ATOM 659 C C . LYS A 1 86 ? -11.390 0.136 17.736 1.00 95.50 86 LYS A C 1
ATOM 661 O O . LYS A 1 86 ? -10.687 0.315 16.750 1.00 95.50 86 LYS A O 1
ATOM 666 N N . LYS A 1 87 ? -11.091 -0.770 18.677 1.00 95.81 87 LYS A N 1
ATOM 667 C CA . LYS A 1 87 ? -9.872 -1.602 18.630 1.00 95.81 87 LYS A CA 1
ATOM 668 C C . LYS A 1 87 ? -9.786 -2.419 17.341 1.00 95.81 87 LYS A C 1
ATOM 670 O O . LYS A 1 87 ? -8.736 -2.452 16.712 1.00 95.81 87 LYS A O 1
ATOM 675 N N . ARG A 1 88 ? -10.898 -3.033 16.929 1.00 96.31 88 ARG A N 1
ATOM 676 C CA . ARG A 1 88 ? -10.973 -3.794 15.673 1.00 96.31 88 ARG A CA 1
ATOM 677 C C . ARG A 1 88 ? -10.755 -2.910 14.453 1.00 96.31 88 ARG A C 1
ATOM 679 O O . ARG A 1 88 ? -10.002 -3.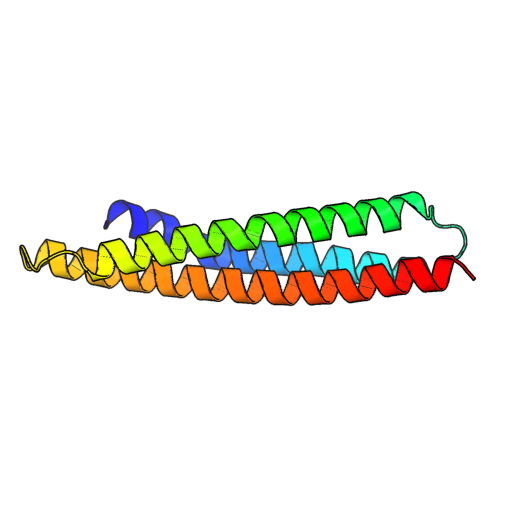285 13.567 1.00 96.31 88 ARG A O 1
ATOM 686 N N . MET A 1 89 ? -11.383 -1.737 14.416 1.00 96.88 89 MET A N 1
ATOM 687 C CA . MET A 1 89 ? -11.203 -0.799 13.310 1.00 96.88 89 MET A CA 1
ATOM 688 C C . MET A 1 89 ? -9.760 -0.308 13.209 1.00 96.88 89 MET A C 1
ATOM 690 O O . MET A 1 89 ? -9.234 -0.277 12.106 1.00 96.88 89 MET A O 1
ATOM 694 N N . VAL A 1 90 ? -9.111 0.015 14.332 1.00 97.50 90 VAL A N 1
ATOM 695 C CA . VAL A 1 90 ? -7.685 0.382 14.345 1.00 97.50 90 VAL A CA 1
ATOM 696 C C . VAL A 1 90 ? -6.829 -0.754 13.789 1.00 97.50 90 VAL A C 1
ATOM 698 O O . VAL A 1 90 ? -6.021 -0.494 12.912 1.00 97.50 90 VAL A O 1
ATOM 701 N N . SER A 1 91 ? -7.066 -2.001 14.210 1.00 97.56 91 SER A N 1
ATOM 702 C CA . SER A 1 91 ? -6.334 -3.164 13.684 1.00 97.56 91 SER A CA 1
ATOM 703 C C . SER A 1 91 ? -6.462 -3.294 12.163 1.00 97.56 91 SER A C 1
ATOM 705 O O . SER A 1 91 ? -5.458 -3.432 11.483 1.00 97.56 91 SER A O 1
ATOM 707 N N . ILE A 1 92 ? -7.680 -3.185 11.618 1.00 97.31 92 ILE A N 1
ATOM 708 C CA . ILE A 1 92 ? -7.902 -3.264 10.163 1.00 97.31 92 ILE A CA 1
ATOM 709 C C . ILE A 1 92 ? -7.251 -2.095 9.419 1.00 97.31 92 ILE A C 1
ATOM 711 O O . ILE A 1 92 ? -6.770 -2.262 8.302 1.00 97.31 92 ILE A O 1
ATOM 715 N N . LEU A 1 93 ? -7.244 -0.900 10.012 1.00 97.44 93 LEU A N 1
ATOM 716 C CA . LEU A 1 93 ? -6.564 0.249 9.418 1.00 97.44 93 LEU A CA 1
ATOM 717 C C . LEU A 1 93 ? -5.042 0.074 9.448 1.00 97.44 93 LEU A C 1
ATOM 719 O O . LEU A 1 93 ? -4.395 0.431 8.471 1.00 97.44 93 LEU A O 1
ATOM 723 N N . ASP A 1 94 ? -4.485 -0.499 10.516 1.00 98.06 94 ASP A N 1
ATOM 724 C CA . ASP A 1 94 ? -3.059 -0.829 10.607 1.00 98.06 94 ASP A CA 1
ATOM 725 C C . ASP A 1 94 ? -2.671 -1.875 9.539 1.00 98.06 94 ASP A C 1
ATOM 727 O O . ASP A 1 94 ? -1.663 -1.699 8.850 1.00 98.06 94 ASP A O 1
ATOM 731 N N . ASP A 1 95 ? -3.508 -2.896 9.318 1.00 97.12 95 ASP A N 1
ATOM 732 C CA . ASP A 1 95 ? -3.323 -3.885 8.245 1.00 97.12 95 ASP A CA 1
ATOM 733 C C . ASP A 1 95 ? -3.369 -3.226 6.854 1.00 97.12 95 ASP A C 1
ATOM 735 O O . ASP A 1 95 ? -2.492 -3.446 6.022 1.00 97.12 95 ASP A O 1
ATOM 739 N N . LEU A 1 96 ? -4.341 -2.342 6.607 1.00 96.00 96 LEU A N 1
ATOM 740 C CA . LEU A 1 96 ? -4.442 -1.611 5.341 1.00 96.00 96 LEU A CA 1
ATOM 741 C C . LEU A 1 96 ? -3.245 -0.672 5.109 1.00 96.00 96 LEU A C 1
ATOM 743 O O . LEU A 1 96 ? -2.744 -0.570 3.990 1.00 96.00 96 LEU A O 1
ATOM 747 N N . ILE A 1 97 ? -2.766 0.010 6.154 1.00 97.25 97 ILE A N 1
ATOM 748 C CA . ILE A 1 97 ? -1.561 0.852 6.097 1.00 97.25 97 ILE A CA 1
ATOM 749 C C . ILE A 1 97 ? -0.349 0.009 5.707 1.00 97.25 97 ILE A C 1
ATOM 751 O O . ILE A 1 97 ? 0.468 0.452 4.898 1.00 97.25 97 ILE A O 1
ATOM 755 N N . LYS A 1 98 ? -0.218 -1.196 6.266 1.00 96.94 98 LYS A N 1
ATOM 756 C CA . LYS A 1 98 ? 0.861 -2.120 5.916 1.00 96.94 98 LYS A CA 1
ATOM 757 C C . LYS A 1 98 ? 0.808 -2.488 4.431 1.00 96.94 98 LYS A C 1
ATOM 759 O O . LYS A 1 98 ? 1.811 -2.303 3.747 1.00 96.94 98 LYS A O 1
ATOM 764 N N . GLU A 1 99 ? -0.350 -2.902 3.919 1.00 95.88 99 GLU A N 1
ATOM 765 C CA . GLU A 1 99 ? -0.492 -3.279 2.504 1.00 95.88 99 GLU A CA 1
ATOM 766 C C . GLU A 1 99 ? -0.269 -2.103 1.542 1.00 95.88 99 GLU A C 1
ATOM 768 O O . GLU A 1 99 ? 0.353 -2.261 0.490 1.00 95.88 99 GLU A O 1
ATOM 773 N N . LEU A 1 100 ? -0.704 -0.891 1.901 1.00 95.19 100 LEU A N 1
ATOM 774 C CA . LEU A 1 100 ? -0.430 0.311 1.105 1.00 95.19 100 LEU A CA 1
ATOM 775 C C . LEU A 1 100 ? 1.060 0.679 1.091 1.00 95.19 100 LEU A C 1
ATOM 777 O O . LEU A 1 100 ? 1.562 1.135 0.062 1.00 95.19 100 LEU A O 1
ATOM 781 N N . ASN A 1 101 ? 1.783 0.469 2.196 1.00 96.06 101 ASN A N 1
ATOM 782 C CA . ASN A 1 101 ? 3.237 0.644 2.215 1.00 96.06 101 ASN A CA 1
ATOM 783 C C . ASN A 1 101 ? 3.931 -0.394 1.327 1.00 96.06 101 ASN A C 1
ATOM 785 O O . ASN A 1 101 ? 4.745 -0.014 0.491 1.00 96.06 101 ASN A O 1
ATOM 789 N N . SER A 1 102 ? 3.548 -1.669 1.422 1.00 94.88 102 SER A N 1
ATOM 790 C CA . SER A 1 102 ? 4.066 -2.710 0.526 1.00 94.88 102 SER A CA 1
ATOM 791 C C . SER A 1 102 ? 3.783 -2.387 -0.945 1.00 94.88 102 SER A C 1
ATOM 793 O O . SER A 1 102 ? 4.677 -2.476 -1.783 1.00 94.88 102 SER A O 1
ATOM 795 N N . SER A 1 103 ? 2.580 -1.904 -1.258 1.00 94.12 103 SER A N 1
ATOM 796 C CA . SER A 1 103 ? 2.205 -1.466 -2.609 1.00 94.12 103 SER A CA 1
ATOM 797 C C . SER A 1 103 ? 3.068 -0.300 -3.100 1.00 94.12 103 SER A C 1
ATOM 799 O O . SER A 1 103 ? 3.530 -0.299 -4.241 1.00 94.12 103 SER A O 1
ATOM 801 N N . LYS A 1 104 ? 3.338 0.690 -2.240 1.00 94.44 104 LYS A N 1
ATOM 802 C CA . LYS A 1 104 ? 4.239 1.814 -2.543 1.00 94.44 104 LYS A CA 1
ATOM 803 C C . LYS A 1 104 ? 5.659 1.337 -2.855 1.00 94.44 104 LYS A C 1
ATOM 805 O O . LYS A 1 104 ? 6.286 1.870 -3.778 1.00 94.44 104 LYS A O 1
ATOM 810 N N . ASP A 1 105 ? 6.157 0.369 -2.095 1.00 93.75 105 ASP A N 1
ATOM 811 C CA . ASP A 1 105 ? 7.502 -0.177 -2.269 1.00 93.75 105 ASP A CA 1
ATOM 812 C C . ASP A 1 105 ? 7.609 -0.943 -3.593 1.00 93.75 105 ASP A C 1
ATOM 814 O O . ASP A 1 105 ? 8.478 -0.619 -4.405 1.00 93.75 105 ASP A O 1
ATOM 818 N N . LEU A 1 106 ? 6.656 -1.839 -3.880 1.00 92.69 106 LEU A N 1
ATOM 819 C CA . LEU A 1 106 ? 6.576 -2.561 -5.156 1.00 92.69 106 LEU A CA 1
ATOM 820 C C . LEU A 1 106 ? 6.463 -1.609 -6.353 1.00 92.69 106 LEU A C 1
ATOM 822 O O . LEU A 1 106 ? 7.136 -1.780 -7.367 1.00 92.69 106 LEU A O 1
ATOM 826 N N . THR A 1 107 ? 5.650 -0.558 -6.227 1.00 92.75 107 THR A N 1
ATOM 827 C CA . THR A 1 107 ? 5.510 0.454 -7.287 1.00 92.75 107 THR A CA 1
ATOM 828 C C . THR A 1 107 ? 6.820 1.197 -7.525 1.00 92.75 107 THR A C 1
ATOM 830 O O . THR A 1 107 ? 7.176 1.479 -8.664 1.00 92.75 107 THR A O 1
ATOM 833 N N . SER A 1 108 ? 7.561 1.502 -6.457 1.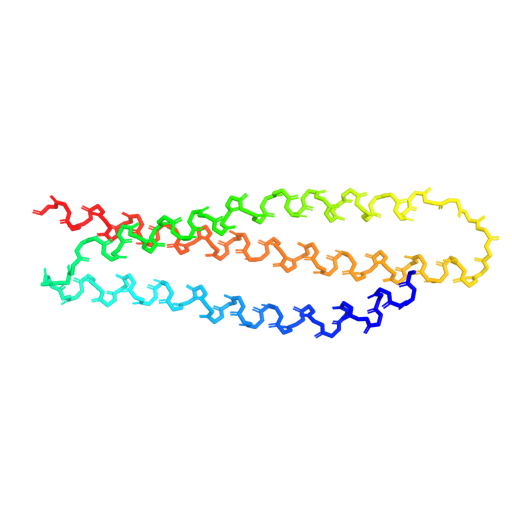00 92.38 108 SER A N 1
ATOM 834 C CA . SER A 1 108 ? 8.859 2.174 -6.563 1.00 92.38 108 SER A CA 1
ATOM 835 C C . SER A 1 108 ? 9.930 1.274 -7.178 1.00 92.38 108 SER A C 1
ATOM 837 O O . SER A 1 108 ? 10.853 1.776 -7.813 1.00 92.38 108 SER A O 1
ATOM 839 N N . GLU A 1 109 ? 9.839 -0.039 -6.985 1.00 90.12 109 GLU A N 1
ATOM 840 C CA . GLU A 1 109 ? 10.709 -1.003 -7.654 1.00 90.12 109 GLU A CA 1
ATOM 841 C C . GLU A 1 109 ? 10.383 -1.107 -9.148 1.00 90.12 109 GLU A C 1
ATOM 843 O O . GLU A 1 109 ? 11.281 -0.960 -9.978 1.00 90.12 109 GLU A O 1
ATOM 848 N N . ALA A 1 110 ? 9.104 -1.249 -9.500 1.00 89.06 110 ALA A N 1
ATOM 849 C CA . ALA A 1 110 ? 8.666 -1.286 -10.893 1.00 89.06 110 ALA A CA 1
ATOM 850 C C . ALA A 1 110 ? 9.006 0.005 -11.657 1.00 89.06 110 ALA A C 1
ATOM 852 O O . ALA A 1 110 ? 9.451 -0.060 -12.802 1.00 89.06 110 ALA A O 1
ATOM 853 N N . GLU A 1 111 ? 8.868 1.170 -11.015 1.00 90.62 111 GLU A N 1
ATOM 854 C CA . GLU A 1 111 ? 9.284 2.462 -11.574 1.00 90.62 111 GLU A CA 1
ATOM 855 C C . GLU A 1 111 ? 10.768 2.448 -11.956 1.00 90.62 111 GLU A C 1
ATOM 857 O O . GLU A 1 111 ? 11.103 2.771 -13.090 1.00 90.62 111 GLU A O 1
ATOM 862 N N . LYS A 1 112 ? 11.656 1.996 -11.060 1.00 89.94 112 LYS A N 1
ATOM 863 C CA . LYS A 1 112 ? 13.103 1.928 -11.335 1.00 89.94 112 LYS A CA 1
ATOM 864 C C . LYS A 1 112 ? 13.435 1.005 -12.506 1.00 89.94 112 LYS A C 1
ATOM 866 O O . LYS A 1 112 ? 14.330 1.310 -13.292 1.00 89.94 112 LYS A O 1
ATOM 871 N N . ILE A 1 113 ? 12.744 -0.131 -12.611 1.00 87.50 113 ILE A N 1
ATOM 872 C CA . ILE A 1 113 ? 12.939 -1.084 -13.713 1.00 87.50 113 ILE A CA 1
ATOM 873 C C . ILE A 1 113 ? 12.532 -0.431 -15.042 1.00 87.50 113 ILE A C 1
ATOM 875 O O . ILE A 1 113 ? 13.286 -0.492 -16.014 1.00 87.50 113 ILE A O 1
ATOM 879 N N . LEU A 1 114 ? 11.377 0.239 -15.072 1.00 85.12 114 LEU A N 1
ATOM 880 C CA . LEU A 1 114 ? 10.882 0.943 -16.256 1.00 85.12 114 LEU A CA 1
ATOM 881 C C . LEU A 1 114 ? 11.760 2.142 -16.636 1.00 85.12 114 LEU A C 1
ATOM 883 O O . LEU A 1 114 ? 12.066 2.316 -17.811 1.00 85.12 114 LEU A O 1
ATOM 887 N N . GLU A 1 115 ? 12.216 2.940 -15.669 1.00 87.38 115 GLU A N 1
ATOM 888 C CA . GLU A 1 115 ? 13.149 4.048 -15.911 1.00 87.38 115 GLU A CA 1
ATOM 889 C C . GLU A 1 115 ? 14.435 3.559 -16.575 1.00 87.38 115 GLU A C 1
ATOM 891 O O . GLU A 1 115 ? 14.895 4.155 -17.551 1.00 87.38 115 GLU A O 1
ATOM 896 N N . LYS A 1 116 ? 14.990 2.444 -16.087 1.00 84.69 116 LYS A N 1
ATOM 897 C CA . LYS A 1 116 ? 16.175 1.832 -16.685 1.00 84.69 116 LYS A CA 1
ATOM 898 C C . LYS A 1 116 ? 15.913 1.402 -18.130 1.00 84.69 116 LYS A C 1
ATOM 900 O O . LYS A 1 116 ? 16.701 1.751 -19.002 1.00 84.69 116 LYS A O 1
ATOM 905 N N . ALA A 1 117 ? 14.791 0.731 -18.396 1.00 79.38 117 ALA A N 1
ATOM 906 C CA . ALA A 1 117 ? 14.417 0.320 -19.751 1.00 79.38 117 ALA A CA 1
ATOM 907 C C . ALA A 1 117 ? 14.257 1.522 -20.705 1.00 79.38 117 ALA A C 1
ATOM 909 O O . ALA A 1 117 ? 14.702 1.478 -21.852 1.00 79.38 117 ALA A O 1
ATOM 910 N N . VAL A 1 118 ? 13.690 2.639 -20.231 1.00 78.12 118 VAL A N 1
ATOM 911 C CA . VAL A 1 118 ? 13.596 3.878 -21.022 1.00 78.12 118 VAL A CA 1
ATOM 912 C C . VAL A 1 118 ? 14.981 4.456 -21.325 1.00 78.12 118 VAL A C 1
ATOM 914 O O . VAL A 1 118 ? 15.211 4.899 -22.450 1.00 78.12 118 VAL A O 1
ATOM 917 N N . VAL A 1 119 ? 15.902 4.476 -20.358 1.00 79.25 119 VAL A N 1
ATOM 918 C CA . VAL A 1 119 ? 17.268 4.992 -20.561 1.00 79.25 119 VAL A CA 1
ATOM 919 C C . VAL A 1 119 ? 18.059 4.112 -21.526 1.00 79.25 119 VAL A C 1
ATOM 921 O O . VAL A 1 119 ? 18.646 4.648 -22.464 1.00 79.25 119 VAL A O 1
ATOM 924 N N . ASP A 1 120 ? 18.024 2.792 -21.344 1.00 69.94 120 ASP A N 1
ATOM 925 C CA . ASP A 1 120 ? 18.731 1.837 -22.203 1.00 69.94 120 ASP A CA 1
ATOM 926 C C . ASP A 1 120 ? 18.207 1.908 -23.653 1.00 69.94 120 ASP A C 1
ATOM 928 O O . ASP A 1 120 ? 18.987 1.826 -24.595 1.00 69.94 120 ASP A O 1
ATOM 932 N N . SER A 1 121 ? 16.915 2.204 -23.852 1.00 59.91 121 SER A N 1
ATOM 933 C CA . SER A 1 121 ? 16.326 2.412 -25.186 1.00 59.91 121 SER A CA 1
ATOM 934 C C . SER A 1 121 ? 16.728 3.725 -25.892 1.00 59.91 121 SER A C 1
ATOM 936 O O . SER A 1 121 ? 16.400 3.909 -27.070 1.00 59.91 121 SER A O 1
ATOM 938 N N . LYS A 1 122 ? 17.368 4.683 -25.200 1.00 55.81 122 LYS A N 1
ATOM 939 C CA . LYS A 1 122 ? 17.810 5.971 -25.783 1.00 55.81 122 LYS A CA 1
ATOM 940 C C . LYS A 1 122 ? 19.199 5.911 -26.432 1.00 55.81 122 LYS A C 1
ATOM 942 O O . LYS A 1 122 ? 19.553 6.874 -27.114 1.00 55.81 122 LYS A O 1
ATOM 947 N N . ILE A 1 123 ? 19.957 4.840 -26.201 1.00 44.53 123 ILE A N 1
ATOM 948 C CA . ILE A 1 123 ? 21.264 4.557 -26.820 1.00 44.53 123 ILE A CA 1
ATOM 949 C C . ILE A 1 123 ? 21.035 3.729 -28.087 1.00 44.53 123 ILE A C 1
ATOM 951 O O . ILE A 1 123 ? 21.758 3.984 -29.075 1.00 44.53 123 ILE A O 1
#

pLDDT: mean 88.58, std 10.55, range [44.53, 98.06]

Sequence (123 aa):
MEQFVKRVAPEIPVFSDSFSIGIDYYARAAAILNDFPDVNKEEISNSLINVQGIKSSIIPALAGIQGLRDTVYNLPCISRDINLAKKRMVSILDDLIKELNSSKDLTSEAEKILEKAVVDSKI

Foldseek 3Di:
DVVCLVPLVVVLVVCLVVLLVVLVVLLVVLVVCLVPLPDDLVVLVVSLVVLVVVLVVLVVVLVVLVVVLVVLVPDDDDDPVSVVVSVSSNVSSVSNNVSSVVSNVSSVVSSVSSVVSSVVSVD